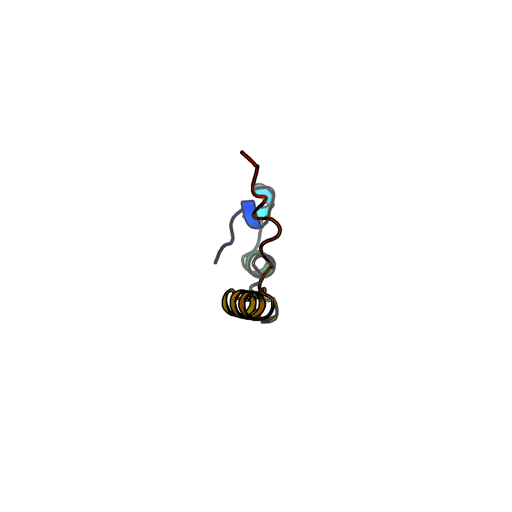Protein AF-A0A7W6HL79-F1 (afdb_monomer_lite)

Sequence (62 aa):
MHAGLHLLRLPTERFWALTPREFAAMTGAYAPAIRADLARMELEALMARYPDRKTGARAHGR

Structure (mmCIF, N/CA/C/O backbone):
data_AF-A0A7W6HL79-F1
#
_entry.id   AF-A0A7W6HL79-F1
#
loop_
_atom_site.group_PDB
_atom_site.id
_atom_site.type_symbol
_atom_site.label_atom_id
_atom_site.label_alt_id
_atom_site.label_comp_id
_atom_site.label_asym_id
_atom_site.label_entity_id
_atom_site.label_seq_id
_atom_site.pdbx_PDB_ins_code
_atom_site.Cartn_x
_atom_site.Cartn_y
_atom_site.Cartn_z
_atom_site.occupancy
_atom_site.B_iso_or_equiv
_atom_site.auth_seq_id
_atom_site.auth_comp_id
_atom_site.auth_asym_id
_atom_site.auth_atom_id
_atom_site.pdbx_PDB_model_num
ATOM 1 N N . MET A 1 1 ? 5.647 2.761 0.295 1.00 49.38 1 MET A N 1
ATOM 2 C CA . MET A 1 1 ? 4.333 2.257 0.746 1.00 49.38 1 MET A CA 1
ATOM 3 C C . MET A 1 1 ? 3.240 3.116 0.113 1.00 49.38 1 MET A C 1
ATOM 5 O O . MET A 1 1 ? 2.970 4.195 0.619 1.00 49.38 1 MET A O 1
ATOM 9 N N . HIS A 1 2 ? 2.660 2.704 -1.020 1.00 54.47 2 HIS A N 1
ATOM 10 C CA . HIS A 1 2 ? 1.467 3.358 -1.580 1.00 54.47 2 HIS A CA 1
ATOM 11 C C . HIS A 1 2 ? 0.236 2.601 -1.068 1.00 54.47 2 HIS A C 1
ATOM 13 O O . HIS A 1 2 ? -0.211 1.642 -1.680 1.00 54.47 2 HIS A O 1
ATOM 19 N N . ALA A 1 3 ? -0.267 2.991 0.102 1.00 58.88 3 ALA A N 1
ATOM 20 C CA . ALA A 1 3 ? -1.407 2.355 0.759 1.00 58.88 3 ALA A CA 1
ATOM 21 C C . ALA A 1 3 ? -2.432 3.429 1.136 1.00 58.88 3 ALA A C 1
ATOM 23 O O . ALA A 1 3 ? -2.474 3.903 2.266 1.00 58.88 3 ALA A O 1
ATOM 24 N N . GLY A 1 4 ? -3.201 3.885 0.148 1.00 61.69 4 GLY A N 1
ATOM 25 C CA . GLY A 1 4 ? -4.264 4.870 0.347 1.00 61.69 4 GLY A CA 1
ATOM 26 C C . GLY A 1 4 ? -5.646 4.229 0.265 1.00 61.69 4 GLY A C 1
ATOM 27 O O . GLY A 1 4 ? -5.816 3.207 -0.398 1.00 61.69 4 GLY A O 1
ATOM 28 N N . LEU A 1 5 ? -6.652 4.878 0.858 1.00 61.59 5 LEU A N 1
ATOM 29 C CA . LEU A 1 5 ? -8.075 4.520 0.725 1.00 61.59 5 LEU A CA 1
ATOM 30 C C . LEU A 1 5 ? -8.492 4.279 -0.740 1.00 61.59 5 LEU A C 1
ATOM 32 O O . LEU A 1 5 ? -9.246 3.355 -1.027 1.00 61.59 5 LEU A O 1
ATOM 36 N N . HIS A 1 6 ? -7.936 5.058 -1.675 1.00 62.91 6 HIS A N 1
ATOM 37 C CA . HIS A 1 6 ? -8.173 4.911 -3.116 1.00 62.91 6 HIS A CA 1
ATOM 38 C C . HIS A 1 6 ? -7.600 3.620 -3.715 1.00 62.91 6 HIS A C 1
ATOM 40 O O . HIS A 1 6 ? -8.173 3.081 -4.658 1.00 62.91 6 HIS A O 1
ATOM 46 N N . LEU A 1 7 ? -6.487 3.120 -3.176 1.00 68.88 7 LEU A N 1
ATOM 47 C CA . LEU A 1 7 ? -5.834 1.901 -3.659 1.00 68.88 7 LEU A CA 1
ATOM 48 C C . LEU A 1 7 ? -6.496 0.653 -3.078 1.00 68.88 7 LEU A C 1
ATOM 50 O O . LEU A 1 7 ? -6.679 -0.328 -3.789 1.00 68.88 7 LEU A O 1
ATOM 54 N N . LEU A 1 8 ? -6.919 0.718 -1.813 1.00 79.25 8 LEU A N 1
ATOM 55 C CA . LEU A 1 8 ? -7.646 -0.374 -1.165 1.00 79.25 8 LEU A CA 1
ATOM 56 C C . LEU A 1 8 ? -9.132 -0.419 -1.563 1.00 79.25 8 LEU A C 1
ATOM 58 O O . LEU A 1 8 ? -9.771 -1.454 -1.398 1.00 79.25 8 LEU A O 1
ATOM 62 N N . ARG A 1 9 ? -9.684 0.685 -2.096 1.00 78.88 9 ARG A N 1
ATOM 63 C CA . ARG A 1 9 ? -11.100 0.842 -2.492 1.00 78.88 9 ARG A CA 1
ATOM 64 C C . ARG A 1 9 ? -12.079 0.452 -1.375 1.00 78.88 9 ARG A C 1
ATOM 66 O O . ARG A 1 9 ? -13.154 -0.087 -1.634 1.00 78.88 9 ARG A O 1
ATOM 73 N N . LEU A 1 10 ? -11.697 0.716 -0.126 1.00 82.38 10 LEU A N 1
ATOM 74 C CA . LEU A 1 10 ? -12.501 0.407 1.053 1.00 82.38 10 LEU A CA 1
ATOM 75 C C . LEU A 1 10 ? -13.409 1.588 1.422 1.00 82.38 10 LEU A C 1
ATOM 77 O O . LEU A 1 10 ? -12.971 2.737 1.334 1.00 82.38 10 LEU A O 1
ATOM 81 N N . PRO A 1 11 ? -14.632 1.325 1.918 1.00 83.56 11 PRO A N 1
ATOM 82 C CA . PRO A 1 11 ? -15.398 2.324 2.653 1.00 83.56 11 PRO A CA 1
ATOM 83 C C . PRO A 1 11 ? -14.592 2.835 3.857 1.00 83.56 11 PRO A C 1
ATOM 85 O O . PRO A 1 11 ? -13.959 2.043 4.559 1.00 83.56 11 PRO A O 1
ATOM 88 N N . THR A 1 12 ? -14.641 4.142 4.119 1.00 82.56 12 THR A N 1
ATOM 89 C CA . THR A 1 12 ? -13.847 4.811 5.166 1.00 82.56 12 THR A CA 1
ATOM 90 C C . THR A 1 12 ? -14.013 4.176 6.549 1.00 82.56 12 THR A C 1
ATOM 92 O O . THR A 1 12 ? -13.031 3.970 7.253 1.00 82.56 12 THR A O 1
ATOM 95 N N . GLU A 1 13 ? -15.236 3.809 6.931 1.00 87.94 13 GLU A N 1
ATOM 96 C CA . GLU A 1 13 ? -15.532 3.161 8.220 1.00 87.94 13 GLU A CA 1
ATOM 97 C C . GLU A 1 13 ? -14.798 1.826 8.373 1.00 87.94 13 GLU A C 1
ATOM 99 O O . GLU A 1 13 ? -14.198 1.543 9.408 1.00 87.94 13 GLU A O 1
ATOM 104 N N . ARG A 1 14 ? -14.786 1.020 7.305 1.00 85.69 14 ARG A N 1
ATOM 105 C CA . ARG A 1 14 ? -14.122 -0.285 7.299 1.00 85.69 14 ARG A CA 1
ATOM 106 C C . ARG A 1 14 ? -12.610 -0.132 7.387 1.00 85.69 14 ARG A C 1
ATOM 108 O O . ARG A 1 14 ? -11.974 -0.948 8.033 1.00 85.69 14 ARG A O 1
ATOM 115 N N . PHE A 1 15 ? -12.048 0.906 6.772 1.00 85.44 15 PHE A N 1
ATOM 116 C CA . PHE A 1 15 ? -10.619 1.198 6.857 1.00 85.44 15 PHE A CA 1
ATOM 117 C C . PHE A 1 15 ? -10.173 1.497 8.294 1.00 85.44 15 PHE A C 1
ATOM 119 O O . PHE A 1 15 ? -9.157 0.968 8.731 1.00 85.44 15 PHE A O 1
ATOM 126 N N . TRP A 1 16 ? -10.946 2.291 9.041 1.00 86.50 16 TRP A N 1
ATOM 127 C CA . TRP A 1 16 ? -10.624 2.618 10.436 1.00 86.50 16 TRP A CA 1
ATOM 128 C C . TRP A 1 16 ? -10.876 1.471 11.417 1.00 86.50 16 TRP A C 1
ATOM 130 O O . TRP A 1 16 ? -10.294 1.461 12.497 1.00 86.50 16 TRP A O 1
ATOM 140 N N . ALA A 1 17 ? -11.706 0.498 11.041 1.00 92.44 17 ALA A N 1
ATOM 141 C CA . ALA A 1 17 ? -11.926 -0.712 11.826 1.00 92.44 17 ALA A CA 1
ATOM 142 C C . ALA A 1 17 ? -10.822 -1.774 11.647 1.00 92.44 17 ALA A C 1
ATOM 144 O O . ALA A 1 17 ? -10.816 -2.759 12.383 1.00 92.44 17 ALA A O 1
ATOM 145 N N . LEU A 1 18 ? -9.909 -1.609 10.679 1.00 89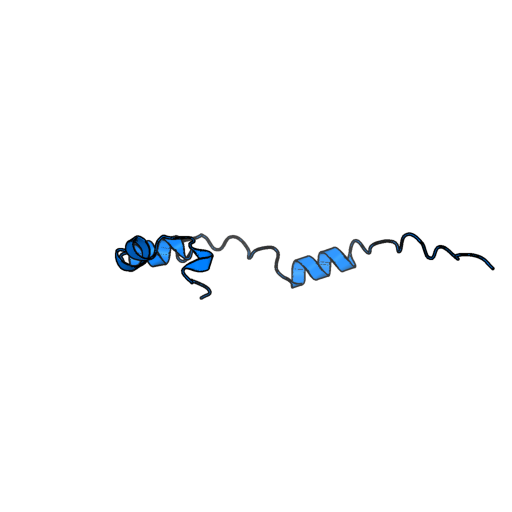.31 18 LEU A N 1
ATOM 146 C CA . LEU A 1 18 ? -8.859 -2.592 10.413 1.00 89.31 18 LEU A CA 1
ATOM 147 C C . LEU A 1 18 ? -7.852 -2.669 11.557 1.00 89.31 18 LEU A C 1
ATOM 149 O O . LEU A 1 18 ? -7.331 -1.663 12.042 1.00 89.31 18 LEU A O 1
ATOM 153 N N . THR A 1 19 ? -7.471 -3.893 11.900 1.00 91.75 19 THR A N 1
ATOM 154 C CA . THR A 1 19 ? -6.286 -4.129 12.719 1.00 91.75 19 THR A CA 1
ATOM 155 C C . THR A 1 19 ? -5.009 -3.888 11.899 1.00 91.75 19 THR A C 1
ATOM 157 O O . THR A 1 19 ? -4.997 -4.078 10.676 1.00 91.75 19 THR A O 1
ATOM 160 N N . PRO A 1 20 ? -3.873 -3.552 12.544 1.00 87.88 20 PRO A N 1
ATOM 161 C CA . PRO A 1 20 ? -2.597 -3.390 11.843 1.00 87.88 20 PRO A CA 1
ATOM 162 C C . PRO A 1 20 ? -2.184 -4.619 11.019 1.00 87.88 20 PRO A C 1
ATOM 164 O O . PRO A 1 20 ? -1.562 -4.485 9.966 1.00 87.88 20 PRO A O 1
ATOM 167 N N . ARG A 1 21 ? -2.554 -5.825 11.472 1.00 89.75 21 ARG A N 1
ATOM 168 C CA . ARG A 1 21 ? -2.259 -7.075 10.763 1.00 89.75 21 ARG A CA 1
ATOM 169 C C . ARG A 1 21 ? -3.094 -7.232 9.494 1.00 89.75 21 ARG A C 1
ATOM 171 O O . ARG A 1 21 ? -2.559 -7.643 8.468 1.00 89.75 21 ARG A O 1
ATOM 178 N N . GLU A 1 22 ? -4.374 -6.883 9.541 1.00 89.31 22 GLU A N 1
ATOM 179 C CA . GLU A 1 22 ? 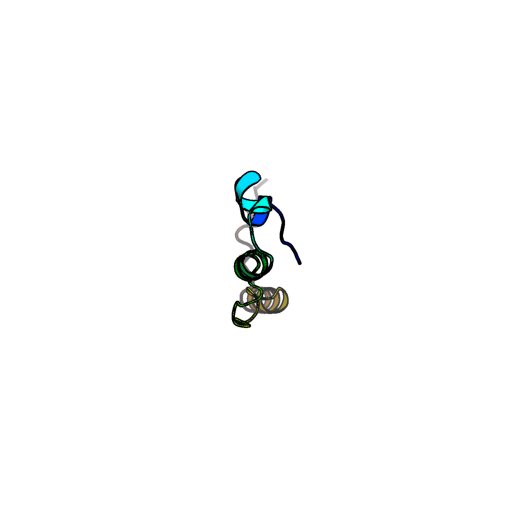-5.236 -6.896 8.354 1.00 89.31 22 GLU A CA 1
ATOM 180 C C . GLU A 1 22 ? -4.803 -5.827 7.348 1.00 89.31 22 GLU A C 1
ATOM 182 O O . GLU A 1 22 ? -4.721 -6.104 6.153 1.00 89.31 22 GLU A O 1
ATOM 187 N N . PHE A 1 23 ? -4.423 -4.640 7.826 1.00 87.00 23 PHE A N 1
ATOM 188 C CA . PHE A 1 23 ? -3.867 -3.587 6.979 1.00 87.00 23 PHE A CA 1
ATOM 189 C C . PHE A 1 23 ? -2.572 -4.031 6.275 1.00 87.00 23 PHE A C 1
ATOM 191 O O . PHE A 1 23 ? -2.418 -3.852 5.065 1.00 87.00 23 PHE A O 1
ATOM 198 N N . ALA A 1 24 ? -1.653 -4.678 6.998 1.00 85.94 24 ALA A N 1
ATOM 199 C CA . ALA A 1 24 ? -0.427 -5.224 6.418 1.00 85.94 24 ALA A CA 1
ATOM 200 C C . ALA A 1 24 ? -0.720 -6.294 5.347 1.00 85.94 24 ALA A C 1
ATOM 202 O O . ALA A 1 24 ? -0.109 -6.291 4.280 1.00 85.94 24 ALA A O 1
ATOM 203 N N . ALA A 1 25 ? -1.705 -7.165 5.581 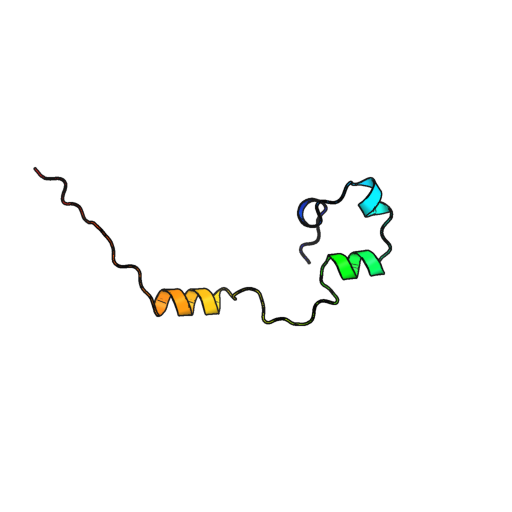1.00 85.44 25 ALA A N 1
ATOM 204 C CA . ALA A 1 25 ? -2.118 -8.156 4.591 1.00 85.44 25 ALA A CA 1
ATOM 205 C C . ALA A 1 25 ? -2.686 -7.507 3.319 1.00 85.44 25 ALA A C 1
ATOM 207 O O . ALA A 1 25 ? -2.286 -7.869 2.214 1.00 85.44 25 ALA A O 1
ATOM 208 N N . MET A 1 26 ? -3.566 -6.512 3.467 1.00 83.56 26 MET A N 1
ATOM 209 C CA . MET A 1 26 ? -4.198 -5.816 2.339 1.00 83.56 26 MET A CA 1
ATOM 210 C C . MET A 1 26 ? -3.221 -4.971 1.516 1.00 83.56 26 MET A C 1
ATOM 212 O O . MET A 1 26 ? -3.421 -4.786 0.320 1.00 83.56 26 MET A O 1
ATOM 216 N N . THR A 1 27 ? -2.150 -4.477 2.136 1.00 82.19 27 THR A N 1
ATOM 217 C CA . THR A 1 27 ? -1.078 -3.741 1.446 1.00 82.19 27 THR A CA 1
ATOM 218 C C . THR A 1 27 ? -0.042 -4.654 0.788 1.00 82.19 27 THR A C 1
ATOM 220 O O . THR A 1 27 ? 0.924 -4.163 0.208 1.00 82.19 27 THR A O 1
ATOM 223 N N . GLY A 1 28 ? -0.236 -5.975 0.852 1.00 79.69 28 GLY A N 1
ATOM 224 C CA . GLY A 1 28 ? 0.663 -6.949 0.240 1.00 79.69 28 GLY A CA 1
ATOM 225 C C . GLY A 1 28 ? 1.947 -7.194 1.033 1.00 79.69 28 GLY A C 1
ATOM 226 O O . GLY A 1 28 ? 2.866 -7.802 0.498 1.00 79.69 28 GLY A O 1
ATOM 227 N N . ALA A 1 29 ? 2.027 -6.791 2.309 1.00 83.25 29 ALA A N 1
ATOM 228 C CA . ALA A 1 29 ? 3.223 -6.992 3.138 1.00 83.25 29 ALA A CA 1
ATOM 229 C C . ALA A 1 29 ? 3.558 -8.477 3.386 1.00 83.25 29 ALA A C 1
ATOM 231 O O . ALA A 1 29 ? 4.682 -8.803 3.761 1.00 83.25 29 ALA A O 1
ATOM 232 N N . TYR A 1 30 ? 2.583 -9.368 3.185 1.00 82.44 30 TYR A N 1
ATOM 233 C CA . TYR A 1 30 ? 2.751 -10.823 3.264 1.00 82.44 30 TYR A CA 1
ATOM 234 C C . TYR A 1 30 ? 2.708 -11.512 1.900 1.00 82.44 30 TYR A C 1
ATOM 236 O O . TYR A 1 30 ? 2.763 -12.742 1.846 1.00 82.44 30 TYR A O 1
ATOM 244 N N . ALA A 1 31 ? 2.573 -10.758 0.805 1.00 74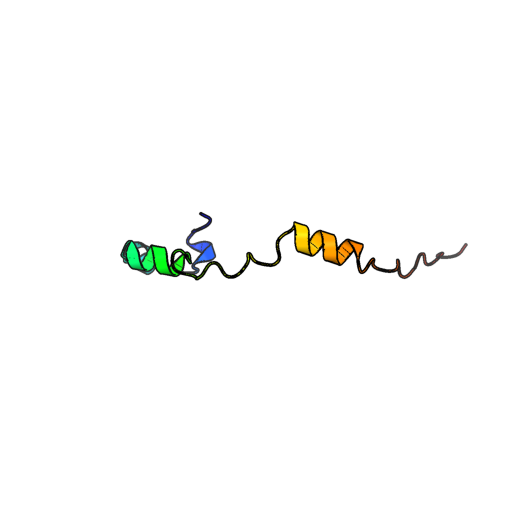.38 31 ALA A N 1
ATOM 245 C CA . ALA A 1 31 ? 2.703 -11.352 -0.511 1.00 74.38 31 ALA A CA 1
ATOM 246 C C . ALA A 1 31 ? 4.119 -11.944 -0.623 1.00 74.38 31 ALA A C 1
ATOM 248 O O . ALA A 1 31 ? 5.079 -11.315 -0.159 1.00 74.38 31 ALA A O 1
ATOM 249 N N . PRO A 1 32 ? 4.281 -13.144 -1.213 1.00 69.94 32 PRO A N 1
ATOM 250 C CA . PRO A 1 32 ? 5.608 -13.604 -1.576 1.00 69.94 32 PRO A CA 1
ATOM 251 C C . PRO A 1 32 ? 6.271 -12.514 -2.419 1.00 69.94 32 PRO A C 1
ATOM 253 O O . PRO A 1 32 ? 5.573 -11.758 -3.098 1.00 69.94 32 PRO A O 1
ATOM 256 N N . ALA A 1 33 ? 7.603 -12.444 -2.405 1.00 66.44 33 ALA A N 1
ATOM 257 C CA . ALA A 1 33 ? 8.355 -11.645 -3.366 1.00 66.44 33 ALA A CA 1
ATOM 258 C C . ALA A 1 33 ? 8.172 -12.249 -4.773 1.00 66.44 33 ALA A C 1
ATOM 260 O O . ALA A 1 33 ? 9.095 -12.796 -5.370 1.00 66.44 33 ALA A O 1
ATOM 261 N N . ILE A 1 34 ? 6.940 -12.233 -5.281 1.00 57.41 34 ILE A N 1
ATOM 262 C CA . ILE A 1 34 ? 6.627 -12.459 -6.674 1.00 57.41 34 ILE A CA 1
ATOM 263 C C . ILE A 1 34 ? 7.388 -11.349 -7.372 1.00 57.41 34 ILE A C 1
ATOM 265 O O . ILE A 1 34 ? 7.199 -10.175 -7.051 1.00 57.41 34 ILE A O 1
ATOM 269 N N . ARG A 1 35 ? 8.345 -11.762 -8.212 1.00 55.81 35 ARG A N 1
ATOM 270 C CA . ARG A 1 35 ? 9.196 -10.888 -9.021 1.00 55.81 35 ARG A CA 1
ATOM 271 C C . ARG A 1 35 ? 8.372 -9.685 -9.436 1.00 55.81 35 ARG A C 1
ATOM 273 O O . ARG A 1 35 ? 7.349 -9.877 -10.091 1.00 55.81 35 ARG A O 1
ATOM 280 N N . ALA A 1 36 ? 8.823 -8.521 -8.971 1.00 58.34 36 ALA A N 1
ATOM 281 C CA . ALA A 1 36 ? 8.215 -7.228 -9.199 1.00 58.34 36 ALA A CA 1
ATOM 282 C C . ALA A 1 36 ? 7.507 -7.208 -10.551 1.00 58.34 36 ALA A C 1
ATOM 284 O O . ALA A 1 36 ? 8.126 -7.507 -11.577 1.00 58.34 36 ALA A O 1
ATOM 285 N N . ASP A 1 37 ? 6.211 -6.916 -10.500 1.00 63.09 37 ASP A N 1
ATOM 286 C CA . ASP A 1 37 ? 5.402 -6.338 -11.565 1.00 63.09 37 ASP A CA 1
ATOM 287 C C . ASP A 1 37 ? 6.320 -5.790 -12.655 1.00 63.09 37 ASP A C 1
ATOM 289 O O . ASP A 1 37 ? 7.144 -4.928 -12.351 1.00 63.09 37 ASP A O 1
ATOM 293 N N . LEU A 1 38 ? 6.232 -6.376 -13.859 1.00 67.06 38 LEU A N 1
ATOM 294 C CA . LEU A 1 38 ? 7.169 -6.236 -14.980 1.00 67.06 38 LEU A CA 1
ATOM 295 C C . LEU A 1 38 ? 8.036 -4.979 -14.845 1.00 67.06 38 LEU A C 1
ATOM 297 O O . LEU A 1 38 ? 7.599 -3.871 -15.168 1.00 67.06 38 LEU A O 1
ATOM 301 N N . ALA A 1 39 ? 9.221 -5.156 -14.248 1.00 76.69 39 ALA A N 1
ATOM 302 C CA . ALA A 1 39 ? 10.036 -4.028 -13.827 1.00 76.69 39 ALA A CA 1
ATOM 303 C C . ALA A 1 39 ? 10.292 -3.123 -15.032 1.00 76.69 39 ALA A C 1
ATOM 305 O O . ALA A 1 39 ? 10.439 -3.606 -16.154 1.00 76.69 39 ALA A O 1
ATOM 306 N N . ARG A 1 40 ? 10.387 -1.810 -14.809 1.00 79.12 40 ARG A N 1
ATOM 307 C CA . ARG A 1 40 ? 10.623 -0.845 -15.895 1.00 79.12 40 ARG A CA 1
ATOM 308 C C . ARG A 1 40 ? 11.783 -1.261 -16.809 1.00 79.12 40 ARG A C 1
ATOM 310 O O . ARG A 1 40 ? 11.666 -1.160 -18.020 1.00 79.12 40 ARG A O 1
ATOM 317 N N . MET A 1 41 ? 12.838 -1.819 -16.225 1.00 81.38 41 MET A N 1
ATOM 318 C CA . MET A 1 41 ? 13.981 -2.382 -16.944 1.00 81.38 41 MET A CA 1
ATOM 319 C C . MET A 1 41 ? 13.615 -3.571 -17.855 1.00 81.38 41 MET A C 1
ATOM 321 O O . MET A 1 41 ? 14.113 -3.663 -18.972 1.00 81.38 41 MET A O 1
ATOM 325 N N . GLU A 1 42 ? 12.748 -4.485 -17.409 1.00 85.12 42 GLU A N 1
ATOM 326 C CA . GLU A 1 42 ? 12.291 -5.618 -18.230 1.00 85.12 42 GLU A CA 1
ATOM 327 C C . GLU A 1 42 ? 11.375 -5.136 -19.365 1.00 85.12 42 GLU A C 1
ATOM 329 O O . GLU A 1 42 ? 11.450 -5.655 -20.478 1.00 85.12 42 GLU A O 1
ATOM 334 N N . LEU A 1 43 ? 10.563 -4.098 -19.116 1.00 86.62 43 LEU A N 1
ATOM 335 C CA . LEU A 1 43 ? 9.767 -3.444 -20.158 1.00 86.62 43 LEU A CA 1
ATOM 336 C C . LEU A 1 43 ? 10.666 -2.786 -21.209 1.00 86.62 43 LEU A C 1
ATOM 338 O O . LEU A 1 43 ? 10.458 -2.980 -22.403 1.00 86.62 43 LEU A O 1
ATOM 342 N N . GLU A 1 44 ? 11.683 -2.043 -20.776 1.00 88.69 44 GLU A N 1
ATOM 343 C CA . GLU A 1 44 ? 12.668 -1.417 -21.662 1.00 88.69 44 GLU A CA 1
ATOM 344 C C . GLU A 1 44 ? 13.412 -2.464 -22.503 1.00 88.69 44 GLU A C 1
ATOM 346 O O . GLU A 1 44 ? 13.542 -2.302 -23.718 1.00 88.69 44 GLU A O 1
ATOM 351 N N . ALA A 1 45 ? 13.828 -3.578 -21.892 1.00 90.81 45 ALA A N 1
ATOM 352 C CA . ALA A 1 45 ? 14.453 -4.689 -22.604 1.00 90.81 45 ALA A CA 1
ATOM 353 C C . ALA A 1 45 ? 13.514 -5.303 -23.658 1.00 90.81 45 ALA A C 1
ATOM 355 O O . ALA A 1 45 ? 13.952 -5.646 -24.759 1.00 90.81 45 ALA A O 1
ATOM 356 N N . LEU A 1 46 ? 12.217 -5.411 -23.352 1.00 90.44 46 LEU A N 1
ATOM 357 C CA . LEU A 1 46 ? 11.212 -5.906 -24.290 1.00 90.44 46 LEU A CA 1
ATOM 358 C C . LEU A 1 46 ? 11.006 -4.941 -25.466 1.00 90.44 46 LEU A C 1
ATOM 360 O O . LEU A 1 46 ? 10.994 -5.385 -26.613 1.00 90.44 46 LEU A O 1
ATOM 364 N N . MET A 1 47 ? 10.905 -3.636 -25.199 1.00 90.94 47 MET A N 1
ATOM 365 C CA . MET A 1 47 ? 10.770 -2.597 -26.229 1.00 90.94 47 MET A CA 1
ATOM 366 C C . MET A 1 47 ? 11.984 -2.554 -27.163 1.00 90.94 47 MET A C 1
ATOM 368 O O . MET A 1 47 ? 11.830 -2.403 -28.373 1.00 90.94 47 MET A O 1
ATOM 372 N N . ALA A 1 48 ? 13.192 -2.728 -26.618 1.00 91.00 48 ALA A N 1
ATOM 373 C CA . ALA A 1 48 ? 14.412 -2.808 -27.415 1.00 91.00 48 ALA A CA 1
ATOM 374 C C . ALA A 1 48 ? 14.453 -4.076 -28.284 1.00 91.00 48 ALA A C 1
ATOM 376 O O . ALA A 1 48 ? 14.934 -4.038 -29.417 1.00 91.00 48 ALA A O 1
ATOM 377 N N . ARG A 1 49 ? 13.941 -5.201 -27.766 1.00 93.31 49 ARG A N 1
ATOM 378 C CA . ARG A 1 49 ? 13.913 -6.486 -28.478 1.00 93.31 49 ARG A CA 1
ATOM 379 C C . ARG A 1 49 ? 12.858 -6.539 -29.582 1.00 93.31 49 ARG A C 1
ATOM 381 O O . ARG A 1 49 ? 13.084 -7.205 -30.590 1.00 93.31 49 ARG A O 1
ATOM 388 N N . TYR A 1 50 ? 11.734 -5.852 -29.403 1.00 91.19 50 TYR A N 1
ATOM 389 C CA . TYR A 1 50 ? 10.623 -5.821 -30.355 1.00 91.19 50 TYR A CA 1
ATOM 390 C C . TYR A 1 50 ? 10.258 -4.374 -30.717 1.00 91.19 50 TYR A C 1
ATOM 392 O O . TYR A 1 50 ? 9.231 -3.868 -30.269 1.00 91.19 50 TYR A O 1
ATOM 400 N N . PRO A 1 51 ? 11.087 -3.685 -31.521 1.00 85.44 51 PRO A N 1
ATOM 401 C CA . PRO A 1 51 ? 10.804 -2.314 -31.917 1.00 85.44 51 PRO A CA 1
ATOM 402 C C . PRO A 1 51 ? 9.603 -2.253 -32.870 1.00 85.44 51 PRO A C 1
ATOM 404 O O . PRO A 1 51 ? 9.573 -2.932 -33.902 1.00 85.44 51 PRO A O 1
ATOM 407 N N . ASP A 1 52 ? 8.632 -1.394 -32.556 1.00 86.81 52 ASP A N 1
ATOM 408 C CA . ASP A 1 52 ? 7.477 -1.159 -33.419 1.00 86.81 52 ASP A CA 1
ATOM 409 C C . ASP A 1 52 ? 7.913 -0.582 -34.772 1.00 86.81 52 ASP A C 1
ATOM 411 O O . ASP A 1 52 ? 8.635 0.418 -34.868 1.00 86.81 52 ASP A O 1
ATOM 415 N N . ARG A 1 53 ? 7.432 -1.187 -35.863 1.00 81.00 53 ARG A N 1
ATOM 416 C CA . ARG A 1 53 ? 7.612 -0.621 -37.204 1.00 81.00 53 ARG A CA 1
ATOM 417 C C . ARG A 1 53 ? 6.701 0.596 -37.306 1.00 81.00 53 ARG A C 1
ATOM 419 O O . ARG A 1 53 ? 5.486 0.463 -37.166 1.00 81.00 53 ARG A O 1
ATOM 426 N N . LYS A 1 54 ? 7.269 1.773 -37.590 1.00 72.88 54 LYS A N 1
ATOM 427 C CA . LYS A 1 54 ? 6.494 2.985 -37.894 1.00 72.88 54 LYS A CA 1
ATOM 428 C C . LYS A 1 54 ? 5.582 2.708 -39.090 1.00 72.88 54 LYS A C 1
ATOM 430 O O . LYS A 1 54 ? 6.001 2.809 -40.242 1.00 72.88 54 LYS A O 1
ATOM 435 N N . THR A 1 55 ? 4.339 2.331 -38.821 1.00 63.28 55 THR A N 1
ATOM 436 C CA . THR A 1 55 ? 3.327 2.159 -39.856 1.00 63.28 55 THR A CA 1
ATOM 437 C C . THR A 1 55 ? 2.869 3.547 -40.273 1.00 63.28 55 THR A C 1
ATOM 439 O O . THR A 1 55 ? 2.116 4.206 -39.567 1.00 63.28 55 THR A O 1
ATOM 442 N N . GLY A 1 56 ? 3.358 3.988 -41.432 1.00 58.00 56 GLY A N 1
ATOM 443 C CA . GLY A 1 56 ? 2.765 5.081 -42.188 1.00 58.00 56 GLY A CA 1
ATOM 444 C C . GLY A 1 56 ? 3.294 6.474 -41.867 1.00 58.00 56 GLY A C 1
ATOM 445 O O . GLY A 1 56 ? 2.543 7.333 -41.418 1.00 58.00 56 GLY A O 1
ATOM 446 N N . ALA A 1 57 ? 4.507 6.777 -42.332 1.00 55.75 57 ALA A N 1
ATOM 447 C CA . ALA A 1 57 ? 4.651 8.016 -43.090 1.00 55.75 57 ALA A CA 1
ATOM 448 C C . ALA A 1 57 ? 3.754 7.888 -44.338 1.00 55.75 57 ALA A C 1
ATOM 450 O O . ALA A 1 57 ? 4.215 7.530 -45.419 1.00 55.75 57 ALA A O 1
ATOM 451 N N . ARG A 1 58 ? 2.437 8.092 -44.186 1.00 56.81 58 ARG A N 1
ATOM 452 C CA . ARG A 1 58 ? 1.608 8.427 -45.339 1.00 56.81 58 ARG A CA 1
ATOM 453 C C . ARG A 1 58 ? 2.073 9.810 -45.759 1.00 56.81 58 ARG A C 1
ATOM 455 O O . ARG A 1 58 ? 1.728 10.801 -45.122 1.00 56.81 58 ARG A O 1
ATOM 462 N N . ALA A 1 59 ? 2.877 9.845 -46.815 1.00 57.06 59 ALA A N 1
ATOM 463 C CA . ALA A 1 59 ? 2.964 10.993 -47.692 1.00 57.06 59 ALA A CA 1
ATOM 464 C C . ALA A 1 59 ? 1.527 11.332 -48.112 1.00 57.06 59 ALA A C 1
ATOM 466 O O . ALA A 1 59 ? 0.939 10.677 -48.972 1.00 57.06 59 ALA A O 1
ATOM 467 N N . HIS A 1 60 ? 0.912 12.277 -47.404 1.00 44.84 60 HIS A N 1
ATOM 468 C CA . HIS A 1 60 ? -0.286 12.931 -47.887 1.00 44.84 60 HIS A CA 1
ATOM 469 C C . HIS A 1 60 ? 0.191 13.858 -48.999 1.00 44.84 60 HIS A C 1
ATOM 471 O O . HIS A 1 60 ? 0.967 14.781 -48.750 1.00 44.84 60 HIS A O 1
ATOM 477 N N . GLY A 1 61 ? -0.162 13.481 -50.225 1.00 53.38 61 GLY A N 1
ATOM 478 C CA . GLY A 1 61 ? 0.361 14.072 -51.442 1.00 53.38 61 GLY A CA 1
ATOM 479 C C . GLY A 1 61 ? 0.126 15.573 -51.546 1.00 53.38 61 GLY A C 1
ATOM 480 O O . GLY A 1 61 ? -0.834 16.126 -51.005 1.00 53.38 61 GLY A O 1
ATOM 481 N N . ARG A 1 62 ? 1.017 16.195 -52.306 1.00 47.66 62 ARG A N 1
ATOM 482 C CA . ARG A 1 62 ? 0.713 17.305 -53.195 1.00 47.66 62 ARG A CA 1
ATOM 483 C C . ARG A 1 62 ? 1.501 17.104 -54.476 1.00 47.66 62 ARG A C 1
ATOM 485 O O . ARG A 1 62 ? 2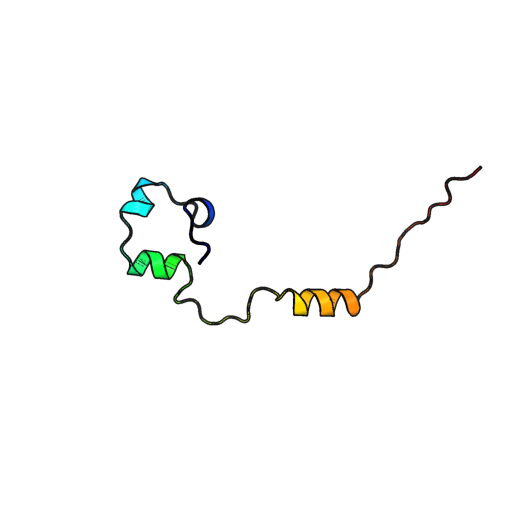.651 16.627 -54.359 1.00 47.66 62 ARG A O 1
#

Foldseek 3Di:
DPQDCVVLVDDPVVVVVDDPVRSCVSVCVVPPPPPPDCDPVNVVVVCVVDPDDPPDPPPPDD

Radius of gyration: 21.7 Å; chains: 1; bounding box: 30×31×66 Å

InterPro domains:
  IPR011739 Gene transfer agent, rcc01693 [TIGR02216] (1-52)
  IPR019056 Phage tail assembly chaperone protein, TAC6 [PF09550] (1-53)

Organism: NCBI:txid887144

pLDDT: mean 75.82, std 13.8, range [44.84, 93.31]

Secondary structure (DSSP, 8-state):
----HHHHT--HHHHHT--HHHHHHHTTTTS-----TT-HHHHHHHHHHSPPP---------